Protein AF-A0A5E7ADB9-F1 (afdb_monomer_lite)

pLDDT: mean 84.33, std 16.79, range [42.0, 97.38]

Structure (mmCIF, N/CA/C/O backbone):
data_AF-A0A5E7ADB9-F1
#
_entry.id   AF-A0A5E7ADB9-F1
#
loop_
_atom_site.group_PDB
_atom_site.id
_atom_site.type_symbol
_atom_site.label_atom_id
_atom_site.label_alt_id
_atom_site.label_comp_id
_atom_site.label_asym_id
_atom_site.label_entity_id
_atom_site.label_seq_id
_atom_site.pdbx_PDB_ins_code
_atom_site.Cartn_x
_atom_site.Cartn_y
_atom_site.Cartn_z
_atom_site.occupancy
_atom_site.B_iso_or_equiv
_atom_site.auth_seq_id
_atom_site.auth_comp_id
_atom_site.auth_asym_id
_atom_site.auth_atom_id
_atom_site.pdbx_PDB_model_num
ATOM 1 N N . MET A 1 1 ? 35.463 -29.699 9.920 1.00 54.66 1 MET A N 1
ATOM 2 C CA . MET A 1 1 ? 34.594 -30.315 8.888 1.00 54.66 1 MET A CA 1
ATOM 3 C C . MET A 1 1 ? 33.139 -30.545 9.339 1.00 54.66 1 MET A C 1
ATOM 5 O O . MET A 1 1 ? 32.271 -30.589 8.484 1.00 54.66 1 MET A O 1
ATOM 9 N N . ILE A 1 2 ? 32.832 -30.608 10.646 1.00 42.00 2 ILE A N 1
ATOM 10 C CA . ILE A 1 2 ? 31.461 -30.836 11.174 1.00 42.00 2 ILE A CA 1
ATOM 11 C C . ILE A 1 2 ? 30.594 -29.549 11.217 1.00 42.00 2 ILE A C 1
ATOM 13 O O . ILE A 1 2 ? 29.382 -29.607 11.031 1.00 42.00 2 ILE A O 1
ATOM 17 N N . MET A 1 3 ? 31.203 -28.363 11.360 1.00 44.75 3 MET A N 1
ATOM 18 C CA . MET A 1 3 ? 30.488 -27.069 11.402 1.00 44.75 3 MET A CA 1
ATOM 19 C C . MET A 1 3 ? 29.784 -26.680 10.086 1.00 44.75 3 MET A C 1
ATOM 21 O O . MET A 1 3 ? 28.752 -26.019 10.129 1.00 44.75 3 MET A O 1
ATOM 25 N N . VAL A 1 4 ? 30.291 -27.112 8.924 1.00 54.44 4 VAL A N 1
ATOM 26 C CA . VAL A 1 4 ? 29.689 -26.800 7.608 1.00 54.44 4 VAL A CA 1
ATOM 27 C C . VAL A 1 4 ? 28.402 -27.601 7.384 1.00 54.44 4 VAL A C 1
ATOM 29 O O . VAL A 1 4 ? 27.440 -27.075 6.834 1.00 54.44 4 VAL A O 1
ATOM 32 N N . VAL A 1 5 ? 28.343 -28.842 7.878 1.00 52.56 5 VAL A N 1
ATOM 33 C CA . VAL A 1 5 ? 27.183 -29.733 7.713 1.00 52.56 5 VAL A CA 1
ATOM 34 C C . VAL A 1 5 ? 26.006 -29.270 8.579 1.00 52.56 5 VAL A C 1
ATOM 36 O O . VAL A 1 5 ? 24.881 -29.218 8.095 1.00 52.56 5 VAL A O 1
ATOM 39 N N . ILE A 1 6 ? 26.257 -28.821 9.815 1.00 53.72 6 ILE A N 1
ATOM 40 C CA . ILE A 1 6 ? 25.212 -28.267 10.700 1.00 53.72 6 ILE A CA 1
ATOM 41 C C . ILE A 1 6 ? 24.684 -26.925 10.166 1.00 53.72 6 ILE A C 1
ATOM 43 O O . ILE A 1 6 ? 23.475 -26.692 10.184 1.00 53.72 6 ILE A O 1
ATOM 47 N N . TYR A 1 7 ? 25.558 -26.058 9.636 1.00 52.34 7 TYR A N 1
ATOM 48 C CA . TYR A 1 7 ? 25.126 -24.816 8.981 1.00 52.34 7 TYR A CA 1
ATOM 49 C C . TYR A 1 7 ? 24.306 -25.099 7.718 1.00 52.34 7 TYR A C 1
ATOM 51 O O . TYR A 1 7 ? 23.307 -24.429 7.482 1.00 52.34 7 TYR A O 1
ATOM 59 N N . CYS A 1 8 ? 24.685 -26.113 6.935 1.00 49.72 8 CYS A N 1
ATOM 60 C CA . CYS A 1 8 ? 23.965 -26.511 5.730 1.00 49.72 8 CYS A CA 1
ATOM 61 C C . CYS A 1 8 ? 22.598 -27.137 6.055 1.00 49.72 8 CYS A C 1
ATOM 63 O O . CYS A 1 8 ? 21.618 -26.755 5.432 1.00 49.72 8 CYS A O 1
ATOM 65 N N . LEU A 1 9 ? 22.479 -27.987 7.085 1.00 53.47 9 LEU A N 1
ATOM 66 C CA . LEU A 1 9 ? 21.184 -28.534 7.523 1.00 53.47 9 LEU A CA 1
ATOM 67 C C . LEU A 1 9 ? 20.260 -27.468 8.132 1.00 53.47 9 LEU A C 1
ATOM 69 O O . LEU A 1 9 ? 19.062 -27.470 7.858 1.00 53.47 9 LEU A O 1
ATOM 73 N N . ARG A 1 10 ? 20.799 -26.524 8.915 1.00 51.91 10 ARG A N 1
ATOM 74 C CA . ARG A 1 10 ? 20.015 -25.411 9.476 1.00 51.91 10 ARG A CA 1
ATOM 75 C C . ARG A 1 10 ? 19.577 -24.426 8.389 1.00 51.91 10 ARG A C 1
ATOM 77 O O . ARG A 1 10 ? 18.453 -23.940 8.442 1.00 51.91 10 ARG A O 1
ATOM 84 N N . LYS A 1 11 ? 20.429 -24.171 7.390 1.00 49.91 11 LYS A N 1
ATOM 85 C CA . LYS A 1 11 ? 20.092 -23.357 6.217 1.00 49.91 11 LYS A CA 1
ATOM 86 C C . LYS A 1 11 ? 19.082 -24.070 5.320 1.00 49.91 11 LYS A C 1
ATOM 88 O O . LYS A 1 11 ? 18.111 -23.447 4.948 1.00 49.91 11 LYS A O 1
ATOM 93 N N . CYS A 1 12 ? 19.212 -25.377 5.100 1.00 49.47 12 CYS A N 1
ATOM 94 C CA . CYS A 1 12 ? 18.285 -26.163 4.285 1.00 49.47 12 CYS A CA 1
ATOM 95 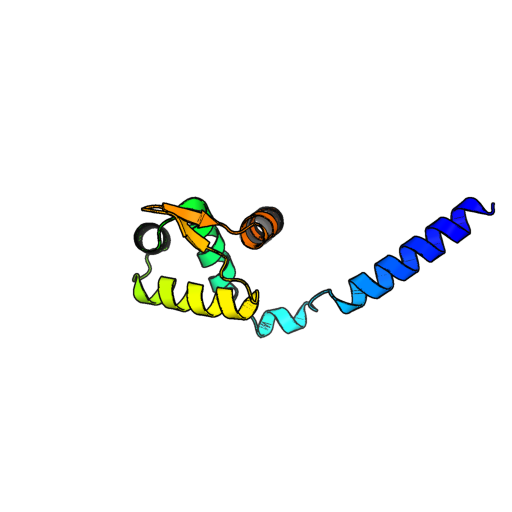C C . CYS A 1 12 ? 16.887 -26.263 4.918 1.00 49.47 12 CYS A C 1
ATOM 97 O O . CYS A 1 12 ? 15.899 -26.119 4.211 1.00 49.47 12 CYS A O 1
ATOM 99 N N . LEU A 1 13 ? 16.781 -26.417 6.247 1.00 54.56 13 LEU A N 1
ATOM 100 C CA . LEU A 1 13 ? 15.488 -26.411 6.949 1.00 54.56 13 LEU A CA 1
ATOM 101 C C . LEU A 1 13 ? 14.813 -25.029 6.900 1.00 54.56 13 LEU A C 1
ATOM 103 O O . LEU A 1 13 ? 13.606 -24.933 6.696 1.00 54.56 13 LEU A O 1
ATOM 107 N N . VAL A 1 14 ? 15.595 -23.956 7.051 1.00 56.94 14 VAL A N 1
ATOM 108 C CA . VAL A 1 14 ? 15.116 -22.576 6.906 1.00 56.94 14 VAL A CA 1
ATOM 109 C C . VAL A 1 14 ? 14.734 -22.301 5.446 1.00 56.94 14 VAL A C 1
ATOM 111 O O . VAL A 1 14 ? 13.647 -21.797 5.207 1.00 56.94 14 VAL A O 1
ATOM 114 N N . ASP A 1 15 ? 15.540 -22.720 4.473 1.00 57.41 15 ASP A N 1
ATOM 115 C CA . ASP A 1 15 ? 15.290 -22.583 3.034 1.00 57.41 15 ASP A CA 1
ATOM 116 C C . ASP A 1 15 ? 14.051 -23.377 2.585 1.00 57.41 15 ASP A C 1
ATOM 118 O O . ASP A 1 15 ? 13.294 -22.881 1.760 1.00 57.41 15 ASP A O 1
ATOM 122 N N . LEU A 1 16 ? 13.784 -24.561 3.151 1.00 50.34 16 LEU A N 1
ATOM 123 C CA . LEU A 1 16 ? 12.569 -25.356 2.899 1.00 50.34 16 LEU A CA 1
ATOM 124 C C . LEU A 1 16 ? 11.307 -24.688 3.464 1.00 50.34 16 LEU A C 1
ATOM 126 O O . LEU A 1 16 ? 10.264 -24.688 2.811 1.00 50.34 16 LEU A O 1
ATOM 130 N N . ILE A 1 17 ? 11.401 -24.074 4.646 1.00 57.06 17 ILE A N 1
ATOM 131 C CA . ILE A 1 17 ? 10.303 -23.294 5.237 1.00 57.06 17 ILE A CA 1
ATOM 132 C C . ILE A 1 17 ? 10.094 -21.981 4.461 1.00 57.06 17 ILE A C 1
ATOM 134 O O . ILE A 1 17 ? 8.954 -21.591 4.215 1.00 57.06 17 ILE A O 1
ATOM 138 N N . TRP A 1 18 ? 11.169 -21.330 4.002 1.00 54.97 18 TRP A N 1
ATOM 139 C CA . TRP A 1 18 ? 11.087 -20.154 3.133 1.00 54.97 18 TRP A CA 1
ATOM 140 C C . TRP A 1 18 ? 10.512 -20.501 1.758 1.00 54.97 18 TRP A C 1
ATOM 142 O O . TRP A 1 18 ? 9.642 -19.785 1.278 1.00 54.97 18 TRP A O 1
ATOM 152 N N . GLN A 1 19 ? 10.907 -21.616 1.138 1.00 52.94 19 GLN A N 1
ATOM 153 C CA . GLN A 1 19 ? 10.368 -22.051 -0.156 1.00 52.94 19 GLN A CA 1
ATOM 154 C C . GLN A 1 19 ? 8.859 -22.324 -0.119 1.00 52.94 19 GLN A C 1
ATOM 156 O O . GLN A 1 19 ? 8.191 -22.120 -1.130 1.00 52.94 19 GLN A O 1
ATOM 161 N N . ALA A 1 20 ? 8.311 -22.730 1.030 1.00 52.28 20 ALA A N 1
ATOM 162 C CA . ALA A 1 20 ? 6.873 -22.930 1.208 1.00 52.28 20 ALA A CA 1
ATOM 163 C C . ALA A 1 20 ? 6.081 -21.621 1.427 1.00 52.28 20 ALA A C 1
ATOM 165 O O . ALA A 1 20 ? 4.868 -21.614 1.232 1.00 52.28 20 ALA A O 1
ATOM 166 N N . LEU A 1 21 ? 6.745 -20.519 1.806 1.00 56.25 21 LEU A N 1
ATOM 167 C CA . LEU A 1 21 ? 6.129 -19.206 2.070 1.00 56.25 21 LEU A CA 1
ATOM 168 C C . LEU A 1 21 ? 6.387 -18.157 0.975 1.00 56.25 21 LEU A C 1
ATOM 170 O O . LEU A 1 21 ? 5.874 -17.040 1.055 1.00 56.25 21 LEU A O 1
ATOM 174 N N . ILE A 1 22 ? 7.183 -18.489 -0.043 1.00 63.97 22 ILE A N 1
ATOM 175 C CA . ILE A 1 22 ? 7.489 -17.581 -1.149 1.00 63.97 22 ILE A CA 1
ATOM 176 C C . ILE A 1 22 ? 6.406 -17.710 -2.221 1.00 63.97 22 ILE A C 1
ATOM 178 O O . ILE A 1 22 ? 6.326 -18.709 -2.935 1.00 63.97 22 ILE A O 1
ATOM 182 N N . MET A 1 23 ? 5.613 -16.647 -2.360 1.00 66.50 23 MET A N 1
ATOM 183 C CA . MET A 1 23 ? 4.741 -16.416 -3.514 1.00 66.50 23 MET A CA 1
ATOM 184 C C . MET A 1 23 ? 5.502 -16.682 -4.819 1.00 66.50 23 MET A C 1
ATOM 186 O O . MET A 1 23 ? 6.569 -16.106 -5.064 1.00 66.50 23 MET A O 1
ATOM 190 N N . LYS A 1 24 ? 4.955 -17.537 -5.687 1.00 77.12 24 LYS A N 1
ATOM 191 C CA . LYS A 1 24 ? 5.579 -17.822 -6.987 1.00 77.12 24 LYS A CA 1
ATOM 192 C C . LYS A 1 24 ? 5.354 -16.653 -7.941 1.00 77.12 24 LYS A C 1
ATOM 194 O O . LYS A 1 24 ? 4.303 -16.022 -7.938 1.00 77.12 24 LYS A O 1
ATOM 199 N N . ARG A 1 25 ? 6.302 -16.411 -8.855 1.00 74.00 25 ARG A N 1
ATOM 200 C CA . ARG A 1 25 ? 6.203 -15.319 -9.849 1.00 74.00 25 ARG A CA 1
ATOM 201 C C . ARG A 1 25 ? 4.890 -15.340 -10.653 1.00 74.00 25 ARG A C 1
ATOM 203 O O . ARG A 1 25 ? 4.356 -14.281 -10.948 1.00 74.00 25 ARG A O 1
ATOM 210 N N . ASN A 1 26 ? 4.332 -16.519 -10.945 1.00 80.56 26 ASN A N 1
ATOM 211 C CA . ASN A 1 26 ? 3.044 -16.645 -11.643 1.00 80.56 26 ASN A CA 1
ATOM 212 C C . ASN A 1 26 ? 1.829 -16.231 -10.797 1.00 80.56 26 ASN A C 1
ATOM 214 O O . ASN A 1 26 ? 0.822 -15.812 -11.358 1.00 80.56 26 ASN A O 1
ATOM 218 N N . GLU A 1 27 ? 1.909 -16.317 -9.470 1.00 77.62 27 GLU A N 1
ATOM 219 C CA . GLU A 1 27 ? 0.820 -15.923 -8.565 1.00 77.62 27 GLU A CA 1
ATOM 220 C C . GLU A 1 27 ? 0.676 -14.399 -8.484 1.00 77.62 27 GLU A C 1
ATOM 222 O O . GLU A 1 27 ? -0.412 -13.906 -8.192 1.00 77.62 27 GLU A O 1
ATOM 227 N N . LEU A 1 28 ? 1.720 -13.643 -8.858 1.00 79.06 28 LEU A N 1
ATOM 228 C CA . LEU A 1 28 ? 1.638 -12.188 -9.034 1.00 79.06 28 LEU A CA 1
ATOM 229 C C . LEU A 1 28 ? 0.583 -11.792 -10.070 1.00 79.06 28 LEU A C 1
ATOM 231 O O . LEU A 1 28 ? 0.024 -10.709 -9.969 1.00 79.06 28 LEU A O 1
ATOM 235 N N . ARG A 1 29 ? 0.257 -12.667 -11.033 1.00 79.44 29 ARG A N 1
ATOM 236 C CA . ARG A 1 29 ? -0.808 -12.416 -12.017 1.00 79.44 29 ARG A CA 1
ATOM 237 C C . ARG A 1 29 ? -2.187 -12.269 -11.368 1.00 79.44 29 ARG A C 1
ATOM 239 O O . ARG A 1 29 ? -3.051 -11.601 -11.925 1.00 79.44 29 ARG A O 1
ATOM 246 N N . ASN A 1 30 ? -2.385 -12.886 -10.205 1.00 80.56 30 ASN A N 1
ATOM 247 C CA . ASN A 1 30 ? -3.635 -12.815 -9.452 1.00 80.56 30 ASN A CA 1
ATOM 248 C C . ASN A 1 30 ? -3.670 -11.611 -8.499 1.00 80.56 30 ASN A C 1
ATOM 250 O O . ASN A 1 30 ? -4.698 -11.351 -7.875 1.00 80.56 30 ASN A O 1
ATOM 254 N N . ILE A 1 31 ? -2.561 -10.874 -8.386 1.00 83.31 31 ILE A N 1
ATOM 255 C CA . ILE A 1 31 ? -2.457 -9.668 -7.576 1.00 83.31 31 ILE A CA 1
ATOM 256 C C . ILE A 1 31 ? -2.535 -8.457 -8.496 1.00 83.31 31 ILE A C 1
ATOM 258 O O . ILE A 1 31 ? -1.805 -8.323 -9.475 1.00 83.31 31 ILE A O 1
ATOM 262 N N . ASP A 1 32 ? -3.413 -7.531 -8.140 1.00 87.44 32 ASP A N 1
ATOM 263 C CA . ASP A 1 32 ? -3.445 -6.221 -8.768 1.00 87.44 32 ASP A CA 1
ATOM 264 C C . ASP A 1 32 ? -2.241 -5.401 -8.285 1.00 87.44 32 ASP A C 1
ATOM 266 O O . ASP A 1 32 ? -2.223 -4.907 -7.156 1.00 87.44 32 ASP A O 1
ATOM 270 N N . LEU A 1 33 ? -1.219 -5.278 -9.135 1.00 87.00 33 LEU A N 1
ATOM 271 C CA . LEU A 1 33 ? 0.026 -4.569 -8.820 1.00 87.00 33 LEU A CA 1
ATOM 272 C C . LEU A 1 33 ? -0.198 -3.084 -8.511 1.00 87.00 33 LEU A C 1
ATOM 274 O O . LEU A 1 33 ? 0.600 -2.489 -7.787 1.00 87.00 33 LEU A O 1
ATOM 278 N N . ASN A 1 34 ? -1.303 -2.491 -8.976 1.00 91.44 34 ASN A N 1
ATOM 279 C CA . ASN A 1 34 ? -1.649 -1.117 -8.623 1.00 91.44 34 ASN A CA 1
ATOM 280 C C . ASN A 1 34 ? -1.920 -0.969 -7.115 1.00 91.44 34 ASN A C 1
ATOM 282 O O . ASN A 1 34 ? -1.700 0.099 -6.549 1.00 91.44 34 ASN A O 1
ATOM 286 N N . LEU A 1 35 ? -2.331 -2.044 -6.427 1.00 93.62 35 LEU A N 1
ATOM 287 C CA . LEU A 1 35 ? -2.487 -2.038 -4.969 1.00 93.62 35 LEU A CA 1
ATOM 288 C C . LEU A 1 35 ? -1.169 -1.722 -4.254 1.00 93.62 35 LEU A C 1
ATOM 290 O O . LEU A 1 35 ? -1.189 -1.058 -3.223 1.00 93.62 35 LEU A O 1
ATOM 294 N N . LEU A 1 36 ? -0.033 -2.153 -4.805 1.00 93.69 36 LEU A N 1
ATOM 295 C CA . LEU A 1 36 ? 1.284 -1.914 -4.215 1.00 93.69 36 LEU A CA 1
ATOM 296 C C . LEU A 1 36 ? 1.676 -0.432 -4.297 1.00 93.69 36 LEU A C 1
ATOM 298 O O . LEU A 1 36 ? 2.160 0.135 -3.320 1.00 93.69 36 LEU A O 1
ATOM 302 N N . VAL A 1 37 ? 1.373 0.223 -5.419 1.00 94.88 37 VAL A N 1
ATOM 303 C CA . VAL A 1 37 ? 1.575 1.673 -5.590 1.00 94.88 37 VAL A CA 1
ATOM 304 C C . VAL A 1 37 ? 0.644 2.464 -4.664 1.00 94.88 37 VAL A C 1
ATOM 306 O O . VAL A 1 37 ? 1.055 3.429 -4.020 1.00 94.88 37 VAL A O 1
ATO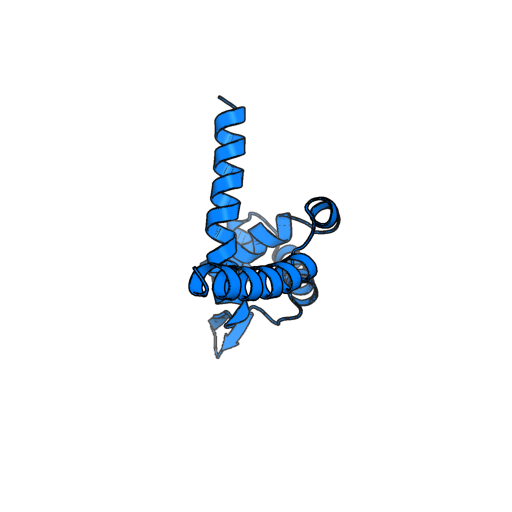M 309 N N . VAL A 1 38 ? -0.614 2.026 -4.529 1.00 96.38 38 VAL A N 1
ATOM 310 C CA . VAL A 1 38 ? -1.562 2.637 -3.583 1.00 96.38 38 VAL A CA 1
ATOM 311 C C . VAL A 1 38 ? -1.089 2.490 -2.137 1.00 96.38 38 VAL A C 1
ATOM 313 O O . VAL A 1 38 ? -1.207 3.436 -1.357 1.00 96.38 38 VAL A O 1
ATOM 316 N N . PHE A 1 39 ? -0.542 1.329 -1.775 1.00 97.38 39 PHE A N 1
ATOM 317 C CA . PHE A 1 39 ? 0.029 1.099 -0.454 1.00 97.38 39 PHE A CA 1
ATOM 318 C C . PHE A 1 39 ? 1.165 2.083 -0.155 1.00 97.38 39 PHE A C 1
ATOM 320 O O . PHE A 1 39 ? 1.146 2.720 0.898 1.00 97.38 39 PHE A O 1
ATOM 327 N N . GLU A 1 40 ? 2.116 2.249 -1.078 1.00 96.31 40 GLU A N 1
ATOM 328 C CA . GLU A 1 40 ? 3.235 3.180 -0.908 1.00 96.31 40 GLU A CA 1
ATOM 329 C C . GLU A 1 40 ? 2.748 4.624 -0.715 1.00 96.31 40 GLU A C 1
ATOM 331 O O . GLU A 1 40 ? 3.178 5.312 0.214 1.00 96.31 40 GLU A O 1
ATOM 336 N N . ALA A 1 41 ? 1.778 5.068 -1.519 1.00 96.25 41 ALA A N 1
ATOM 337 C CA . ALA A 1 41 ? 1.198 6.400 -1.373 1.00 96.25 41 ALA A CA 1
ATOM 338 C C . ALA A 1 41 ? 0.494 6.587 -0.018 1.00 96.25 41 ALA A C 1
ATOM 340 O O . ALA A 1 41 ? 0.648 7.628 0.619 1.00 96.25 41 ALA A O 1
ATOM 341 N N . LEU A 1 42 ? -0.259 5.589 0.454 1.00 96.75 42 LEU A N 1
ATOM 342 C CA . LEU A 1 42 ? -0.898 5.633 1.774 1.00 96.75 42 LEU A CA 1
ATOM 343 C C . LEU A 1 42 ? 0.131 5.670 2.907 1.00 96.75 42 LEU A C 1
ATOM 345 O O . LEU A 1 42 ? -0.059 6.407 3.876 1.00 96.75 42 LEU A O 1
ATOM 349 N N . PHE A 1 43 ? 1.224 4.919 2.768 1.00 96.75 43 PHE A N 1
ATOM 350 C CA . PHE A 1 43 ? 2.315 4.893 3.734 1.00 96.75 43 PHE A CA 1
ATOM 351 C C . PHE A 1 43 ? 3.011 6.253 3.858 1.00 96.75 43 PHE A C 1
ATOM 353 O O . PHE A 1 43 ? 3.265 6.719 4.970 1.00 96.75 43 PHE A O 1
ATOM 360 N N . GLN A 1 44 ? 3.266 6.914 2.727 1.00 95.25 44 GLN A N 1
ATOM 361 C CA . GLN A 1 44 ? 3.900 8.231 2.684 1.00 95.25 44 GLN A CA 1
ATOM 362 C C . GLN A 1 44 ? 2.964 9.348 3.164 1.00 95.25 44 GLN A C 1
ATOM 364 O O . GLN A 1 44 ? 3.359 10.192 3.965 1.00 95.25 44 GLN A O 1
ATOM 369 N N . GLU A 1 45 ? 1.717 9.365 2.687 1.00 96.12 45 GLU A N 1
ATOM 370 C CA . GLU A 1 45 ? 0.800 10.479 2.948 1.00 96.12 45 GLU A CA 1
ATOM 371 C C . GLU A 1 45 ? 0.072 10.375 4.291 1.00 96.12 45 GLU A C 1
ATOM 373 O O . GLU A 1 45 ? -0.442 11.385 4.778 1.00 96.12 45 GLU A O 1
ATOM 378 N N . ARG A 1 46 ? -0.031 9.168 4.871 1.00 95.19 46 ARG A N 1
ATOM 379 C CA . ARG A 1 46 ? -0.793 8.889 6.105 1.00 95.19 46 ARG A CA 1
ATOM 380 C C . ARG A 1 46 ? -2.209 9.481 6.078 1.00 95.19 46 ARG A C 1
ATOM 382 O O . ARG A 1 46 ? -2.748 9.945 7.085 1.00 95.19 46 ARG A O 1
ATOM 389 N N . ASN A 1 47 ? -2.813 9.529 4.891 1.00 95.06 47 ASN A N 1
ATOM 390 C CA . ASN A 1 47 ? -4.128 10.109 4.658 1.00 95.06 47 ASN A CA 1
ATOM 391 C C . ASN A 1 47 ? -4.687 9.640 3.306 1.00 95.06 47 ASN A C 1
ATOM 393 O O . ASN A 1 47 ? -4.060 9.830 2.265 1.00 95.06 47 ASN A O 1
ATOM 397 N N . VAL A 1 48 ? -5.899 9.078 3.318 1.00 94.69 48 VAL A N 1
ATOM 398 C CA . VAL A 1 48 ? -6.552 8.522 2.118 1.00 94.69 48 VAL A CA 1
ATOM 399 C C . VAL A 1 48 ? -6.811 9.586 1.051 1.00 94.69 48 VAL A C 1
ATOM 401 O O . VAL A 1 48 ? -6.574 9.343 -0.128 1.00 94.69 48 VAL A O 1
ATOM 404 N N . THR A 1 49 ? -7.284 10.768 1.444 1.00 95.69 49 THR A N 1
ATOM 405 C CA . THR A 1 49 ? -7.613 11.853 0.509 1.00 95.69 49 THR A CA 1
ATOM 406 C C . THR A 1 49 ? -6.357 12.417 -0.147 1.00 95.69 49 THR A C 1
ATOM 408 O O . THR A 1 49 ? -6.339 12.624 -1.358 1.00 95.69 49 THR A O 1
ATOM 411 N N . ARG A 1 50 ? -5.281 12.611 0.625 1.00 96.44 50 ARG A N 1
ATOM 412 C CA . ARG A 1 50 ? -3.992 13.060 0.076 1.00 96.44 50 ARG A CA 1
ATOM 413 C C . ARG A 1 50 ? -3.368 12.018 -0.847 1.00 96.44 50 ARG A C 1
ATOM 415 O O . ARG A 1 50 ? -2.905 12.380 -1.923 1.00 96.44 50 ARG A O 1
ATOM 422 N N . ALA A 1 51 ? -3.420 10.737 -0.477 1.00 96.88 51 ALA A N 1
ATOM 423 C CA . ALA A 1 51 ? -2.957 9.650 -1.337 1.00 96.88 51 ALA A CA 1
ATOM 424 C C . ALA A 1 51 ? -3.744 9.597 -2.657 1.00 96.88 51 ALA A C 1
ATOM 426 O O . ALA A 1 51 ? -3.152 9.460 -3.723 1.00 96.88 51 ALA A O 1
ATOM 427 N N . ALA A 1 52 ? -5.068 9.782 -2.606 1.00 96.81 52 ALA A N 1
ATOM 428 C CA . ALA A 1 52 ? -5.904 9.864 -3.801 1.00 96.81 52 ALA A CA 1
ATOM 429 C C . ALA A 1 52 ? -5.492 11.026 -4.711 1.00 96.81 52 ALA A C 1
ATOM 431 O O . ALA A 1 52 ? -5.297 10.822 -5.906 1.00 96.81 52 ALA A O 1
ATOM 432 N N . HIS A 1 53 ? -5.265 12.210 -4.139 1.00 97.31 53 HIS A N 1
ATOM 433 C CA . HIS A 1 53 ? -4.782 13.364 -4.893 1.00 97.31 53 HIS A CA 1
ATOM 434 C C . HIS A 1 53 ? -3.409 13.106 -5.533 1.00 97.31 53 HIS A C 1
ATOM 436 O O . HIS A 1 53 ? -3.224 13.369 -6.718 1.00 97.31 53 HIS A O 1
ATOM 442 N N . LYS A 1 54 ? -2.461 12.537 -4.778 1.00 96.19 54 LYS A N 1
ATOM 443 C CA . LYS A 1 54 ? -1.109 12.208 -5.258 1.00 96.19 54 LYS A CA 1
ATOM 444 C C . LYS A 1 54 ? -1.110 11.215 -6.418 1.00 96.19 54 LYS A C 1
ATOM 446 O O . LYS A 1 54 ? -0.305 11.347 -7.330 1.00 96.19 54 LYS A O 1
ATOM 451 N N . LEU A 1 55 ? -2.020 10.245 -6.388 1.00 95.44 55 LEU A N 1
ATOM 452 C CA . LEU A 1 55 ? -2.166 9.237 -7.437 1.00 95.44 55 LEU A CA 1
ATOM 453 C C . LEU A 1 55 ? -3.093 9.675 -8.581 1.00 95.44 55 LEU A C 1
ATOM 455 O O . LEU A 1 55 ? -3.352 8.875 -9.476 1.00 95.44 55 LEU A O 1
ATOM 459 N N . ALA A 1 56 ? -3.626 10.903 -8.548 1.00 96.31 56 ALA A N 1
ATOM 460 C CA . ALA A 1 56 ? -4.670 11.369 -9.466 1.00 96.31 56 ALA A CA 1
ATOM 461 C C . ALA A 1 56 ? -5.889 10.416 -9.535 1.00 96.31 56 ALA A C 1
ATOM 463 O O . ALA A 1 56 ? -6.517 10.236 -10.578 1.00 96.31 56 ALA A O 1
ATOM 464 N N . LEU A 1 57 ? -6.241 9.801 -8.401 1.00 95.12 57 LEU A N 1
ATOM 465 C CA . LEU A 1 57 ? -7.379 8.897 -8.245 1.00 95.12 57 LEU A CA 1
ATOM 466 C C . LEU A 1 57 ? -8.503 9.558 -7.443 1.00 95.12 57 LEU A C 1
ATOM 468 O O . LEU A 1 57 ? -8.294 10.462 -6.636 1.00 95.12 57 LEU A O 1
ATOM 472 N N . LYS A 1 58 ? -9.727 9.045 -7.598 1.00 96.00 58 LYS A N 1
ATOM 473 C CA . LYS A 1 58 ? -10.834 9.406 -6.702 1.00 96.00 58 LYS A CA 1
ATOM 474 C C . LYS A 1 58 ? -10.667 8.695 -5.354 1.00 96.00 58 LYS A C 1
ATOM 476 O O . LYS A 1 58 ? -10.299 7.522 -5.311 1.00 96.00 58 LYS A O 1
ATOM 481 N N . GLN A 1 59 ? -11.030 9.357 -4.254 1.00 95.12 59 GLN A N 1
ATOM 482 C CA . GLN A 1 59 ? -10.967 8.780 -2.901 1.00 95.12 59 GLN A CA 1
ATOM 483 C C . GLN A 1 59 ? -11.648 7.395 -2.771 1.00 95.12 59 GLN A C 1
ATOM 485 O O . GLN A 1 59 ? -11.048 6.520 -2.142 1.00 95.12 59 GLN A O 1
ATOM 490 N N . PRO A 1 60 ? -12.830 7.119 -3.375 1.00 96.38 60 PRO A N 1
ATOM 491 C CA . PRO A 1 60 ? -13.440 5.789 -3.309 1.00 96.38 60 PRO A CA 1
ATOM 492 C C . PRO A 1 60 ? -12.558 4.686 -3.905 1.00 96.38 60 PRO A C 1
ATOM 494 O O . PRO A 1 60 ? -12.545 3.573 -3.384 1.00 96.38 60 PRO A O 1
ATOM 497 N N . ALA A 1 61 ? -11.773 4.994 -4.945 1.00 95.75 61 ALA A N 1
ATOM 498 C CA . ALA A 1 61 ? -10.844 4.036 -5.541 1.00 95.75 61 ALA A CA 1
ATOM 499 C C . ALA A 1 61 ? -9.720 3.673 -4.558 1.00 95.75 61 ALA A C 1
ATOM 501 O O . ALA A 1 61 ? -9.434 2.494 -4.364 1.00 95.75 61 ALA A O 1
ATOM 502 N N . VAL A 1 62 ? -9.150 4.668 -3.869 1.00 96.38 62 VAL A N 1
ATOM 503 C CA . VAL A 1 62 ? -8.113 4.445 -2.845 1.00 96.38 62 VAL A CA 1
ATOM 504 C C . VAL A 1 62 ? -8.667 3.706 -1.625 1.00 96.38 62 VAL A C 1
ATOM 506 O O . VAL A 1 62 ? -8.020 2.793 -1.121 1.00 96.38 62 VAL A O 1
ATOM 509 N N . SER A 1 63 ? -9.880 4.031 -1.168 1.00 94.81 63 SER A N 1
ATOM 510 C CA . SER A 1 63 ? -10.523 3.307 -0.061 1.00 94.81 63 SER A CA 1
ATOM 511 C C . SER A 1 63 ? -10.800 1.841 -0.412 1.00 94.81 63 SER A C 1
ATOM 513 O O . SER A 1 63 ? -10.574 0.953 0.410 1.00 94.81 63 SER A O 1
ATOM 515 N N . ASN A 1 64 ? -11.252 1.570 -1.640 1.00 96.62 64 ASN A N 1
ATOM 516 C CA . ASN A 1 64 ? -11.465 0.208 -2.125 1.00 96.62 64 ASN A CA 1
ATOM 517 C C . ASN A 1 64 ? -10.139 -0.562 -2.249 1.00 96.62 64 ASN A C 1
ATOM 519 O O . ASN A 1 64 ? -10.036 -1.706 -1.813 1.00 96.62 64 ASN A O 1
ATOM 523 N N . ALA A 1 65 ? -9.094 0.081 -2.774 1.00 96.31 65 ALA A N 1
ATOM 524 C CA . ALA A 1 65 ? -7.753 -0.491 -2.818 1.00 96.31 65 ALA A CA 1
ATOM 525 C C . ALA A 1 65 ? -7.216 -0.810 -1.411 1.00 96.31 65 ALA A C 1
ATOM 527 O O . ALA A 1 65 ? -6.698 -1.903 -1.202 1.00 96.31 65 ALA A O 1
ATOM 528 N N . LEU A 1 66 ? -7.418 0.069 -0.421 1.00 96.25 66 LEU A N 1
ATOM 529 C CA . LEU A 1 66 ? -7.068 -0.209 0.976 1.00 96.25 66 LEU A CA 1
ATOM 530 C C . LEU A 1 66 ? -7.835 -1.416 1.537 1.00 96.25 66 LEU A C 1
ATOM 532 O O . LEU A 1 66 ? -7.249 -2.240 2.232 1.00 96.25 66 LEU A O 1
ATOM 536 N N . SER A 1 67 ? -9.124 -1.565 1.227 1.00 96.00 67 SER A N 1
ATOM 537 C CA . SER A 1 67 ? -9.897 -2.748 1.636 1.00 96.00 67 SER A CA 1
ATOM 538 C C . SER A 1 67 ? -9.321 -4.041 1.045 1.00 96.00 67 SER A C 1
ATOM 540 O O . SER A 1 67 ? -9.125 -5.016 1.771 1.00 96.00 67 SER A O 1
ATOM 542 N N . ARG A 1 68 ? -8.955 -4.028 -0.241 1.00 95.38 68 ARG A N 1
ATOM 543 C CA . ARG A 1 68 ? -8.316 -5.169 -0.917 1.00 95.38 68 ARG A CA 1
ATOM 544 C C . ARG A 1 68 ? -6.932 -5.475 -0.348 1.00 95.38 68 ARG A C 1
ATOM 546 O O . ARG A 1 68 ? -6.623 -6.639 -0.123 1.00 95.38 68 ARG A O 1
ATOM 553 N N . LEU A 1 69 ? -6.132 -4.448 -0.060 1.00 95.38 69 LEU A N 1
ATOM 554 C CA . LEU A 1 69 ? -4.833 -4.581 0.606 1.00 95.38 69 LEU A CA 1
ATOM 555 C C . LEU A 1 69 ? -4.970 -5.248 1.978 1.00 95.38 69 LEU A C 1
ATOM 557 O O . LEU A 1 69 ? -4.193 -6.141 2.304 1.00 95.38 69 LEU A O 1
ATOM 561 N N . ARG A 1 70 ? -5.986 -4.866 2.759 1.00 95.56 70 ARG A N 1
ATOM 562 C CA . ARG A 1 70 ? -6.254 -5.492 4.060 1.00 95.56 70 ARG A CA 1
ATOM 563 C C . ARG A 1 70 ? -6.565 -6.979 3.936 1.00 95.56 70 ARG A C 1
ATOM 565 O O . ARG A 1 70 ? -6.072 -7.761 4.739 1.00 95.56 70 ARG A O 1
ATOM 572 N N . GLY A 1 71 ? -7.334 -7.366 2.917 1.00 92.94 71 GLY A N 1
ATOM 573 C CA . GLY A 1 71 ? -7.584 -8.774 2.603 1.00 92.94 71 GLY A CA 1
ATOM 574 C C . GLY A 1 71 ? -6.323 -9.509 2.142 1.00 92.94 71 GLY A C 1
ATOM 575 O O . GLY A 1 71 ? -6.050 -10.605 2.617 1.00 92.94 71 GLY A O 1
ATOM 576 N N . LEU A 1 72 ? -5.522 -8.884 1.272 1.00 90.31 72 LEU A N 1
ATOM 577 C CA . LEU A 1 72 ? -4.292 -9.464 0.725 1.00 90.31 72 LEU A CA 1
ATOM 578 C C . LEU A 1 72 ? -3.253 -9.768 1.812 1.00 90.31 72 LEU A C 1
ATOM 580 O O . LEU A 1 72 ? -2.646 -10.833 1.806 1.00 90.31 72 LEU A O 1
ATOM 584 N N . PHE A 1 73 ? -3.049 -8.833 2.740 1.00 91.06 73 PHE A N 1
ATOM 585 C CA . PHE A 1 73 ? -2.065 -8.974 3.815 1.00 91.06 73 PHE A CA 1
ATOM 586 C C . PHE A 1 73 ? -2.643 -9.570 5.102 1.00 91.06 73 PHE A C 1
ATOM 588 O O . PHE A 1 73 ? -1.889 -9.798 6.049 1.00 91.06 73 PHE A O 1
ATOM 595 N N . ASN A 1 74 ? -3.960 -9.805 5.141 1.00 93.56 74 ASN A N 1
ATOM 596 C CA . ASN A 1 74 ? -4.703 -10.199 6.335 1.00 93.56 74 ASN A CA 1
ATOM 597 C C . ASN A 1 74 ? -4.343 -9.332 7.565 1.00 93.56 74 ASN A C 1
ATOM 599 O O . ASN A 1 74 ? -4.127 -9.831 8.667 1.00 93.56 74 ASN A O 1
ATOM 603 N N . ASP A 1 75 ? -4.213 -8.022 7.347 1.00 95.81 75 ASP A N 1
ATOM 604 C CA . ASP A 1 75 ? -3.772 -7.033 8.335 1.00 95.81 75 ASP A CA 1
ATOM 605 C C . ASP A 1 75 ? -4.494 -5.703 8.073 1.00 95.81 75 ASP A C 1
ATOM 607 O O . ASP A 1 75 ? -4.713 -5.350 6.913 1.00 95.81 75 ASP A O 1
ATOM 611 N N . PRO A 1 76 ? -4.879 -4.922 9.099 1.00 94.94 76 PRO A N 1
ATOM 612 C CA . PRO A 1 76 ? -5.529 -3.632 8.879 1.00 94.94 76 PRO A CA 1
ATOM 613 C C . PRO A 1 76 ? -4.625 -2.595 8.192 1.00 94.94 76 PRO A C 1
ATOM 615 O O . PRO A 1 76 ? -5.164 -1.636 7.628 1.00 94.94 76 PRO A O 1
ATOM 618 N N . LEU A 1 77 ? -3.300 -2.800 8.208 1.00 96.50 77 LEU A N 1
ATOM 619 C CA . LEU A 1 77 ? -2.186 -2.017 7.650 1.00 96.50 77 LEU A CA 1
ATOM 620 C C . LEU A 1 77 ? -2.065 -0.597 8.183 1.00 96.50 77 LEU A C 1
ATOM 622 O O . LEU A 1 77 ? -0.996 -0.163 8.586 1.00 96.50 77 LEU A O 1
ATOM 626 N N . PHE A 1 78 ? -3.174 0.120 8.210 1.00 96.44 78 PHE A N 1
ATOM 627 C CA . PHE A 1 78 ? -3.280 1.480 8.677 1.00 96.44 78 PHE A CA 1
ATOM 628 C C . PHE A 1 78 ? -4.473 1.582 9.615 1.00 96.44 78 PHE A C 1
ATOM 630 O O . PHE A 1 78 ? -5.612 1.250 9.253 1.00 96.44 78 PHE A O 1
ATOM 637 N N . THR A 1 79 ? -4.203 2.056 10.825 1.00 94.69 79 THR A N 1
ATOM 638 C CA . THR A 1 79 ? -5.188 2.245 11.890 1.00 94.69 79 THR A CA 1
ATOM 639 C C . THR A 1 79 ? -5.305 3.721 12.225 1.00 94.69 79 THR A C 1
ATOM 641 O O . THR A 1 79 ? -4.382 4.501 12.000 1.00 94.69 79 THR A O 1
ATOM 644 N N . ARG A 1 80 ? -6.470 4.142 12.716 1.00 90.12 80 ARG A N 1
ATOM 645 C CA . ARG A 1 80 ? -6.689 5.539 13.080 1.00 90.12 80 ARG A CA 1
ATOM 646 C C . ARG A 1 80 ? -6.352 5.731 14.553 1.00 90.12 80 ARG A C 1
ATOM 648 O O . ARG A 1 80 ? -7.064 5.211 15.406 1.00 90.12 80 ARG A O 1
ATOM 655 N N . ILE A 1 81 ? -5.303 6.496 14.837 1.00 90.62 81 ILE A N 1
ATOM 656 C CA . ILE A 1 81 ? -4.920 6.885 16.195 1.00 90.62 81 ILE A CA 1
ATOM 657 C C . ILE A 1 81 ? -5.190 8.385 16.326 1.00 90.62 81 ILE A C 1
ATOM 659 O O . ILE A 1 81 ? -4.499 9.230 15.752 1.00 90.62 81 ILE A O 1
ATOM 663 N N . GLY A 1 82 ? -6.284 8.722 17.013 1.00 89.12 82 GLY A N 1
ATOM 664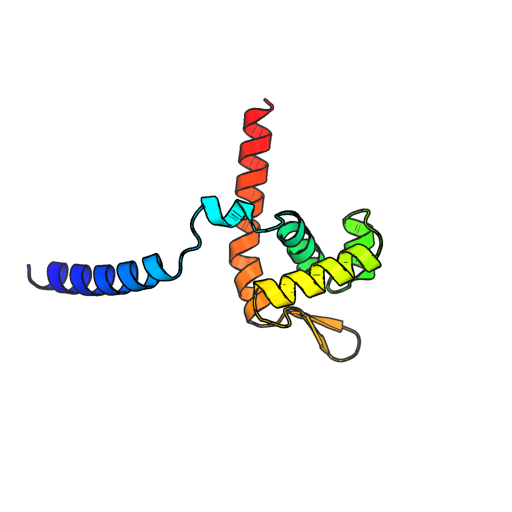 C CA . GLY A 1 82 ? -6.796 10.090 17.086 1.00 89.12 82 GLY A CA 1
ATOM 665 C C . GLY A 1 82 ? -7.174 10.636 15.704 1.00 89.12 82 GLY A C 1
ATOM 666 O O . GLY A 1 82 ? -8.115 10.165 15.062 1.00 89.12 82 GLY A O 1
ATOM 667 N N . ARG A 1 83 ? -6.446 11.657 15.239 1.00 85.31 83 ARG A N 1
ATOM 668 C CA . ARG A 1 83 ? -6.656 12.274 13.916 1.00 85.31 83 ARG A CA 1
ATOM 669 C C . ARG A 1 83 ? -5.743 11.708 12.826 1.00 85.31 83 ARG A C 1
ATOM 671 O O . ARG A 1 83 ? -6.012 11.964 11.655 1.00 85.31 83 ARG A O 1
ATOM 678 N N . ALA A 1 84 ? -4.716 10.947 13.196 1.00 87.25 84 ALA A N 1
ATOM 679 C CA . ALA A 1 84 ? -3.720 10.424 12.273 1.00 87.25 84 ALA A CA 1
ATOM 680 C C . ALA A 1 84 ? -4.047 8.992 11.835 1.00 87.25 84 ALA A C 1
ATOM 682 O O . ALA A 1 84 ? -4.673 8.219 12.565 1.00 87.25 84 ALA A O 1
ATOM 683 N N . MET A 1 85 ? -3.628 8.654 10.619 1.00 93.81 85 MET A N 1
ATOM 684 C CA . MET A 1 85 ? -3.591 7.283 10.129 1.00 93.81 85 MET A CA 1
ATOM 685 C C . MET A 1 85 ? -2.171 6.758 10.339 1.00 93.81 85 MET A C 1
ATOM 687 O O . MET A 1 85 ? -1.237 7.217 9.688 1.00 93.81 85 MET A O 1
ATOM 691 N N . GLU A 1 86 ? -2.017 5.812 11.255 1.00 96.06 86 GLU A N 1
ATOM 692 C CA . GLU A 1 86 ? -0.724 5.251 11.635 1.00 96.06 86 GLU A CA 1
ATOM 693 C C . GLU A 1 86 ? -0.559 3.832 11.071 1.00 96.06 86 GLU A C 1
ATOM 695 O O . GLU A 1 86 ? -1.511 3.036 11.116 1.00 96.06 86 GLU A O 1
ATOM 700 N N . PRO A 1 87 ? 0.623 3.502 10.520 1.00 97.25 87 PRO A N 1
ATOM 701 C CA . PRO A 1 87 ? 0.903 2.172 10.005 1.00 97.25 87 PRO A CA 1
ATOM 702 C C . PRO A 1 87 ? 1.027 1.151 11.142 1.00 97.25 87 PRO A C 1
ATOM 704 O O . PRO A 1 87 ? 1.547 1.440 12.218 1.00 97.25 87 PRO A O 1
ATOM 707 N N . THR A 1 88 ? 0.584 -0.075 10.887 1.00 97.38 88 THR A N 1
ATOM 708 C CA . THR A 1 88 ? 0.833 -1.224 11.760 1.00 97.38 88 THR A CA 1
ATOM 709 C C . THR A 1 88 ? 2.294 -1.675 11.642 1.00 97.38 88 THR A C 1
ATOM 711 O O . THR A 1 88 ? 2.968 -1.361 10.653 1.00 97.38 88 THR A O 1
ATOM 714 N N . PRO A 1 89 ? 2.799 -2.492 12.587 1.00 96.25 89 PRO A N 1
ATOM 715 C CA . PRO A 1 89 ? 4.101 -3.142 12.437 1.00 96.25 89 PRO A CA 1
ATOM 716 C C . PRO A 1 89 ? 4.235 -3.928 11.124 1.00 96.25 89 PRO A C 1
ATOM 718 O O . PRO A 1 89 ? 5.295 -3.919 10.499 1.00 96.25 89 PRO A O 1
ATOM 721 N N . ARG A 1 90 ? 3.144 -4.558 10.661 1.00 95.44 90 ARG A N 1
ATOM 722 C CA . ARG A 1 90 ? 3.102 -5.248 9.367 1.00 95.44 90 ARG A CA 1
ATOM 723 C C . ARG A 1 90 ? 3.306 -4.274 8.212 1.00 95.44 90 ARG A C 1
ATOM 725 O O . ARG A 1 90 ? 4.125 -4.556 7.345 1.00 95.44 90 ARG A O 1
ATOM 732 N N . ALA A 1 91 ? 2.601 -3.144 8.198 1.00 96.56 91 ALA A N 1
ATOM 733 C CA . ALA A 1 91 ? 2.755 -2.142 7.147 1.00 96.56 91 ALA A CA 1
ATOM 734 C C . ALA A 1 91 ? 4.166 -1.536 7.124 1.00 96.56 91 ALA A C 1
ATOM 736 O O . ALA A 1 91 ? 4.733 -1.368 6.049 1.00 96.56 91 ALA A O 1
ATOM 737 N N . LEU A 1 92 ? 4.769 -1.274 8.289 1.00 96.75 92 LEU A N 1
ATOM 738 C CA . LEU A 1 92 ? 6.166 -0.828 8.376 1.00 96.75 92 LEU A CA 1
ATOM 739 C C . LEU A 1 92 ? 7.121 -1.834 7.721 1.00 96.75 92 LEU A C 1
ATOM 741 O O . LEU A 1 92 ? 7.961 -1.451 6.909 1.00 96.75 92 LEU A O 1
ATOM 745 N N . TRP A 1 93 ? 6.959 -3.121 8.029 1.00 95.44 93 TRP A N 1
ATOM 746 C CA . TRP A 1 93 ? 7.782 -4.180 7.448 1.00 95.44 93 TRP A CA 1
ATOM 747 C C . TRP A 1 93 ? 7.571 -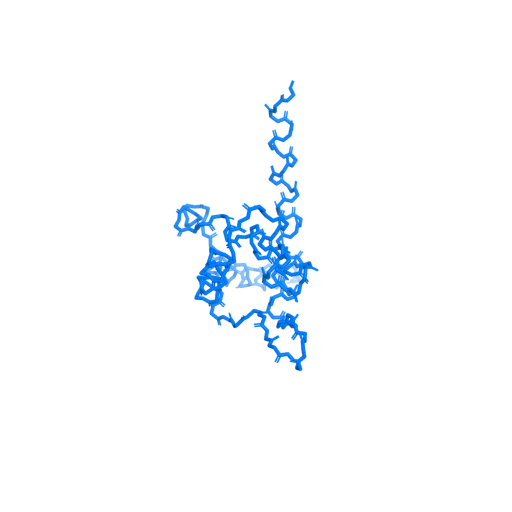4.331 5.934 1.00 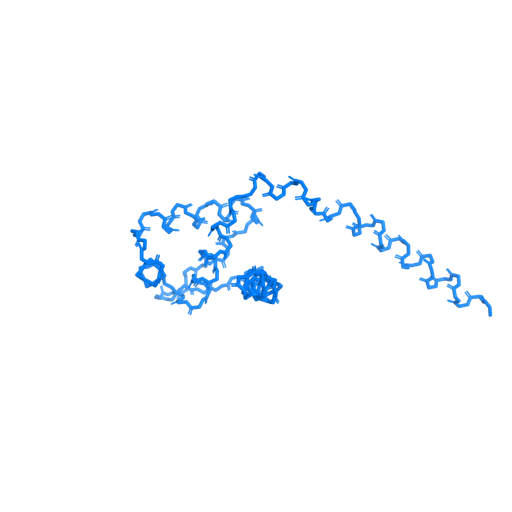95.44 93 TRP A C 1
ATOM 749 O O . TRP A 1 93 ? 8.535 -4.438 5.180 1.00 95.44 93 TRP A O 1
ATOM 759 N N . VAL A 1 94 ? 6.319 -4.275 5.464 1.00 94.69 94 VAL A N 1
ATOM 760 C CA . VAL A 1 94 ? 6.003 -4.320 4.026 1.00 94.69 94 VAL A CA 1
ATOM 761 C C . VAL A 1 94 ? 6.629 -3.136 3.292 1.00 94.69 94 VAL A C 1
ATOM 763 O O . VAL A 1 94 ? 7.213 -3.332 2.232 1.00 94.69 94 VAL A O 1
ATOM 766 N N . ALA A 1 95 ? 6.573 -1.926 3.853 1.00 94.88 95 ALA A N 1
ATOM 767 C CA . ALA A 1 95 ? 7.164 -0.740 3.237 1.00 94.88 95 ALA A CA 1
ATOM 768 C C . ALA A 1 95 ? 8.686 -0.865 3.049 1.00 94.88 95 ALA A C 1
ATOM 770 O O . ALA A 1 95 ? 9.204 -0.474 2.005 1.00 94.88 95 ALA A O 1
ATOM 771 N N . GLN A 1 96 ? 9.391 -1.466 4.017 1.00 94.75 96 GLN A N 1
ATOM 772 C CA . GLN A 1 96 ? 10.836 -1.714 3.923 1.00 94.75 96 GLN A CA 1
ATOM 773 C C . GLN A 1 96 ? 11.208 -2.647 2.764 1.00 94.75 96 GLN A C 1
ATOM 775 O O . GLN A 1 96 ? 12.260 -2.476 2.154 1.00 94.75 96 GLN A O 1
ATOM 780 N N . LEU A 1 97 ? 10.358 -3.630 2.461 1.00 92.25 97 LEU A N 1
ATOM 781 C CA . LEU A 1 97 ? 10.585 -4.579 1.371 1.00 92.25 97 LEU A CA 1
ATOM 782 C C . LEU A 1 97 ? 10.099 -4.046 0.019 1.00 92.25 97 LEU A C 1
ATOM 784 O O . LEU A 1 97 ? 10.703 -4.335 -1.012 1.00 92.25 97 LEU A O 1
ATOM 788 N N . LEU A 1 98 ? 9.002 -3.288 0.016 1.00 93.06 98 LEU A N 1
ATOM 789 C CA . LEU A 1 98 ? 8.321 -2.882 -1.206 1.00 93.06 98 LEU A CA 1
ATOM 790 C C . LEU A 1 98 ? 9.012 -1.719 -1.922 1.00 93.06 98 LEU A C 1
ATOM 792 O O . LEU A 1 98 ? 9.089 -1.757 -3.146 1.00 93.06 98 LEU A O 1
ATOM 796 N N . GLY A 1 99 ? 9.536 -0.729 -1.190 1.00 91.94 99 GLY A N 1
ATOM 797 C CA . GLY A 1 99 ? 10.201 0.437 -1.792 1.00 91.94 99 GLY A CA 1
ATOM 798 C C . GLY A 1 99 ? 11.323 0.042 -2.766 1.00 91.94 99 GLY A C 1
ATOM 799 O O . GLY A 1 99 ? 11.199 0.300 -3.963 1.00 91.94 99 GLY A O 1
ATOM 800 N N . PRO A 1 100 ? 12.348 -0.714 -2.319 1.00 93.81 100 PRO A N 1
ATOM 801 C CA . PRO A 1 100 ? 13.428 -1.165 -3.201 1.00 93.81 100 PRO A CA 1
ATOM 802 C C . PRO A 1 100 ? 12.951 -2.030 -4.379 1.00 93.81 100 PRO A C 1
ATOM 804 O O . PRO A 1 100 ? 13.564 -2.036 -5.450 1.00 93.81 100 PRO A O 1
ATOM 807 N N . ALA A 1 101 ? 11.860 -2.782 -4.201 1.00 92.12 101 ALA A N 1
ATOM 808 C CA . ALA A 1 101 ? 11.287 -3.600 -5.263 1.00 92.12 101 ALA A CA 1
ATOM 809 C C . ALA A 1 101 ? 10.623 -2.738 -6.350 1.00 92.12 101 ALA A C 1
ATOM 811 O O . ALA A 1 101 ? 10.834 -2.994 -7.536 1.00 92.12 101 ALA A O 1
ATOM 812 N N . LEU A 1 102 ? 9.863 -1.706 -5.965 1.00 92.75 102 LEU A N 1
ATOM 813 C CA . LEU A 1 102 ? 9.275 -0.747 -6.905 1.00 92.75 102 LEU A CA 1
ATOM 814 C C . LEU A 1 102 ? 10.363 0.054 -7.628 1.00 92.75 102 LEU A C 1
ATOM 816 O O . LEU A 1 102 ? 10.298 0.180 -8.851 1.00 92.75 102 LEU A O 1
ATOM 820 N N . ASP A 1 103 ? 11.406 0.485 -6.917 1.00 93.50 103 ASP A N 1
ATOM 821 C CA . ASP A 1 103 ? 12.568 1.152 -7.515 1.00 93.50 103 ASP A CA 1
ATOM 822 C C . ASP A 1 103 ? 13.242 0.274 -8.577 1.00 93.50 103 ASP A C 1
ATOM 824 O O . ASP A 1 103 ? 13.560 0.739 -9.673 1.00 93.50 103 ASP A O 1
ATOM 828 N N . SER A 1 104 ? 13.398 -1.023 -8.293 1.00 93.31 104 SER A N 1
ATOM 829 C CA . SER A 1 104 ? 13.970 -1.989 -9.239 1.00 93.31 104 SER A CA 1
ATOM 830 C C . SER A 1 104 ? 13.115 -2.139 -10.503 1.00 93.31 104 SER A C 1
ATOM 832 O O . SER A 1 104 ? 13.652 -2.208 -11.609 1.00 93.31 104 SER A O 1
ATOM 834 N N . VAL A 1 105 ? 11.783 -2.156 -10.365 1.00 91.31 105 VAL A N 1
ATOM 835 C CA . VAL A 1 105 ? 10.854 -2.193 -11.509 1.00 91.31 105 VAL A CA 1
ATOM 836 C C . VAL A 1 105 ? 10.945 -0.903 -12.325 1.00 91.31 105 VAL A C 1
ATOM 838 O O . VAL A 1 105 ? 11.057 -0.962 -13.551 1.00 91.31 105 VAL A O 1
ATOM 841 N N . CYS A 1 106 ? 10.948 0.256 -11.663 1.00 91.50 106 CYS A N 1
ATOM 842 C CA . CYS A 1 106 ? 11.108 1.557 -12.310 1.00 91.50 106 CYS A CA 1
ATOM 843 C C . CYS A 1 106 ? 12.423 1.634 -13.093 1.00 91.50 106 CYS A C 1
ATOM 845 O O . CYS A 1 106 ? 12.420 2.036 -14.257 1.00 91.50 106 CYS A O 1
ATOM 847 N N . HIS A 1 107 ? 13.528 1.191 -12.491 1.00 93.19 107 HIS A N 1
ATOM 848 C CA . HIS A 1 107 ? 14.835 1.146 -13.137 1.00 93.19 107 HIS A CA 1
ATOM 849 C C . HIS A 1 107 ? 14.836 0.235 -14.371 1.00 93.19 107 HIS A C 1
ATOM 851 O O . HIS A 1 107 ? 15.277 0.653 -15.441 1.00 93.19 107 HIS A O 1
ATOM 857 N N . ALA A 1 108 ? 14.287 -0.978 -14.258 1.00 93.12 108 ALA A N 1
ATOM 858 C CA . ALA A 1 108 ? 14.212 -1.920 -15.373 1.00 93.12 108 ALA A CA 1
ATOM 859 C C . ALA A 1 108 ? 13.425 -1.348 -16.566 1.00 93.12 108 ALA A C 1
ATOM 861 O O . ALA A 1 108 ? 13.855 -1.467 -17.714 1.00 93.12 108 ALA A O 1
ATOM 862 N N . ILE A 1 109 ? 12.298 -0.680 -16.297 1.00 92.62 109 ILE A N 1
ATOM 863 C CA . ILE A 1 109 ? 11.493 -0.028 -17.338 1.00 92.62 109 ILE A CA 1
ATOM 864 C C . ILE A 1 109 ? 12.249 1.157 -17.945 1.00 92.62 109 ILE A C 1
ATOM 866 O O . ILE A 1 109 ? 12.248 1.307 -19.165 1.00 92.62 109 ILE A O 1
ATOM 870 N N . ALA A 1 110 ? 12.905 1.982 -17.125 1.00 91.38 110 ALA A N 1
ATOM 871 C CA . ALA A 1 110 ? 13.661 3.139 -17.598 1.00 91.38 110 ALA A CA 1
ATOM 872 C C . ALA A 1 110 ? 14.794 2.733 -18.551 1.00 91.38 110 ALA A C 1
ATOM 874 O O . ALA A 1 110 ? 14.912 3.309 -19.627 1.00 91.38 110 ALA A O 1
ATOM 875 N N . VAL A 1 111 ? 15.566 1.699 -18.197 1.00 90.44 111 VAL A N 1
ATOM 876 C CA . VAL A 1 111 ? 16.649 1.173 -19.043 1.00 90.44 111 VAL A CA 1
ATOM 877 C C . VAL A 1 111 ? 16.111 0.592 -20.350 1.00 90.44 111 VAL A C 1
ATOM 879 O O . VAL A 1 111 ? 16.703 0.810 -21.395 1.00 90.44 111 VAL A O 1
ATOM 882 N N . SER A 1 112 ? 14.973 -0.109 -20.324 1.00 82.81 112 SER A N 1
ATOM 883 C CA . SER A 1 112 ? 14.389 -0.709 -21.537 1.00 82.81 112 SER A CA 1
ATOM 884 C C . SER A 1 112 ? 13.838 0.297 -22.557 1.00 82.81 112 SER A C 1
ATOM 886 O O . SER A 1 112 ? 13.534 -0.080 -23.685 1.00 82.81 112 SER A O 1
ATOM 888 N N . ARG A 1 113 ? 13.638 1.553 -22.139 1.00 71.75 113 ARG A N 1
ATOM 889 C CA . ARG A 1 113 ? 13.102 2.638 -22.974 1.00 71.75 113 ARG A CA 1
ATOM 890 C C . ARG A 1 113 ? 14.189 3.546 -23.558 1.00 71.75 113 ARG A C 1
ATOM 892 O O . ARG A 1 113 ? 13.836 4.436 -24.329 1.00 71.75 113 ARG A O 1
ATOM 899 N N . ALA A 1 114 ? 15.444 3.360 -23.149 1.00 54.56 114 ALA A N 1
ATOM 900 C CA . ALA A 1 114 ? 16.613 4.037 -23.703 1.00 54.56 114 ALA A CA 1
ATOM 901 C C . ALA A 1 114 ? 17.128 3.284 -24.936 1.00 5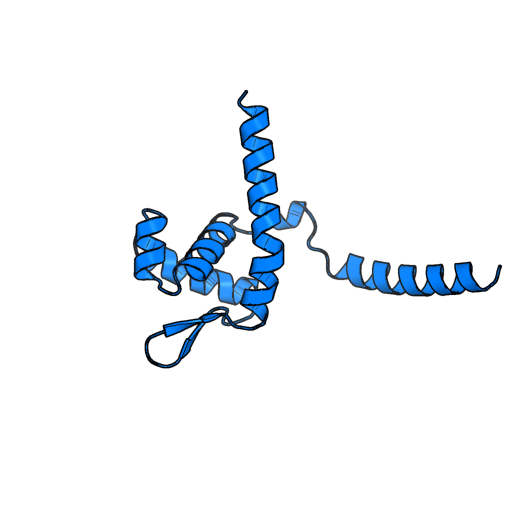4.56 114 ALA A C 1
ATOM 903 O O . ALA A 1 114 ? 17.575 3.974 -25.878 1.00 54.56 114 ALA A O 1
#

Secondary structure (DSSP, 8-state):
-HHHHHHHHHHHHHHHHHHHHS--GGGGGGS-THHHHHHHHHHHHSSHHHHHHHTT--HHHHHHHHHHHHHHHTS--EEEETTEEEE-HHHHHHHHHHHHHHHHHHHHHHHHT-

InterPro domains:
  IPR000847 LysR, HTH, N-terminal domain [PF00126] (33-91)
  IPR000847 LysR, HTH, N-terminal domain [PR00039] (48-59)
  IPR000847 LysR, HTH, N-terminal domain [PR00039] (59-69)
  IPR000847 LysR, HTH, N-terminal domain [PR00039] (69-80)
  IPR000847 LysR, HTH, N-terminal domain [PS50931] (31-88)
  IPR036388 Winged helix-like DNA-binding domain superfamily [G3DSA:1.10.10.10] (23-111)
  IPR036390 Winged helix DNA-binding domain superfamily [SSF46785] (29-109)
  IPR050389 LysR-type Transcriptional Regulators [PTHR30118] (23-110)

Radius of gyration: 18.3 Å; chains: 1; bounding box: 48×44×41 Å

Sequence (114 aa):
MIMVVIYCLRKCLVDLIWQALIMKRNELRNIDLNLLVVFEALFQERNVTRAAHKLALKQPAVSNALSRLRGLFNDPLFTRIGRAMEPTPRALWVAQLLGPALDSVCHAIAVSRA

Organism: Pseudomonas fluorescens (NCBI:txid294)

Foldseek 3Di:
DVVVVVVVVVVVVVVVVVVVVDDDPVCCVVPDCVLLVLLLLCQVPQDLCSSCVVVVHDSVVSVVSQVVVCVVQVHNQWDDDPPTTDGDPSSVVCNVVSPVVVVVVVVVVVVVVD